Protein AF-A0A661SB31-F1 (afdb_monomer_lite)

Sequence (92 aa):
MKILFYDKSKLCFIMLIFFITAIGASAFDAAGPIRVAVIPFKINAEKDLTFLKDGIFDMFAFHLSREGRVEVINREDTEKMLESFSGTLNEV

Secondary structure (DSSP, 8-state):
---TT--HHHHHHHHHHHHHHHHHTT-----PPEEEPPPP-----SS--HHHHHHHHHHHHHHHTGGGSEEEPPHHHHHHHHHT--S-----

Structure (mmCIF, N/CA/C/O backbone):
data_AF-A0A661SB31-F1
#
_entry.id   AF-A0A661SB31-F1
#
loop_
_atom_site.group_PDB
_atom_site.id
_atom_site.type_symbol
_atom_site.label_atom_id
_atom_site.label_alt_id
_atom_site.label_comp_id
_atom_site.label_asym_id
_atom_site.label_entity_id
_atom_site.label_seq_id
_atom_site.pdbx_PDB_ins_code
_atom_site.Cartn_x
_atom_site.Cartn_y
_atom_site.Cartn_z
_atom_site.occupancy
_atom_site.B_iso_or_equiv
_atom_site.auth_seq_id
_atom_site.auth_comp_id
_atom_site.auth_asym_id
_atom_site.auth_atom_id
_atom_site.pdbx_PDB_model_num
ATOM 1 N N . MET A 1 1 ? 28.130 -12.127 -55.130 1.00 43.22 1 MET A N 1
ATOM 2 C CA . MET A 1 1 ? 28.355 -10.662 -55.181 1.00 43.22 1 MET A CA 1
ATOM 3 C C . MET A 1 1 ? 27.226 -9.993 -55.970 1.00 43.22 1 MET A C 1
ATOM 5 O O . MET A 1 1 ? 27.323 -9.882 -57.180 1.00 43.22 1 MET A O 1
ATOM 9 N N . LYS A 1 2 ? 26.115 -9.616 -55.321 1.00 46.59 2 LYS A N 1
ATOM 10 C CA . LYS A 1 2 ? 24.951 -8.953 -55.962 1.00 46.59 2 LYS A CA 1
ATOM 11 C C . LYS A 1 2 ? 24.438 -7.765 -55.128 1.00 46.59 2 LYS A C 1
ATOM 13 O O . LYS A 1 2 ? 23.261 -7.445 -55.132 1.00 46.59 2 LYS A O 1
ATOM 18 N N . ILE A 1 3 ? 25.348 -7.133 -54.387 1.00 52.94 3 ILE A N 1
ATOM 19 C CA . ILE A 1 3 ? 25.070 -6.008 -53.475 1.00 52.94 3 ILE A CA 1
ATOM 20 C C . ILE A 1 3 ? 25.502 -4.666 -54.110 1.00 52.94 3 ILE A C 1
ATOM 22 O O . ILE A 1 3 ? 25.326 -3.606 -53.528 1.00 52.94 3 ILE A O 1
ATOM 26 N N . LEU A 1 4 ? 26.074 -4.701 -55.323 1.00 50.22 4 LEU A N 1
ATOM 27 C CA . LEU A 1 4 ? 26.789 -3.574 -55.945 1.00 50.22 4 LEU A CA 1
ATOM 28 C C . LEU A 1 4 ? 25.916 -2.673 -56.845 1.00 50.22 4 LEU A C 1
ATOM 30 O O . LEU A 1 4 ? 26.403 -1.662 -57.332 1.00 50.22 4 LEU A O 1
ATOM 34 N N . PHE A 1 5 ? 24.633 -3.002 -57.036 1.00 49.41 5 PHE A N 1
ATOM 35 C CA . PHE A 1 5 ? 23.660 -2.195 -57.800 1.00 49.41 5 PHE A CA 1
ATOM 36 C C . PHE A 1 5 ? 22.480 -1.734 -56.935 1.00 49.41 5 PHE A C 1
ATOM 38 O O . PHE A 1 5 ? 21.359 -1.566 -57.410 1.00 49.41 5 PHE A O 1
ATOM 45 N N . TYR A 1 6 ? 22.711 -1.561 -55.636 1.00 55.91 6 TYR A N 1
ATOM 46 C CA . TYR A 1 6 ? 21.727 -0.913 -54.786 1.00 55.91 6 TYR A CA 1
ATOM 47 C C . TYR A 1 6 ? 21.887 0.600 -54.960 1.00 55.91 6 TYR A C 1
ATOM 49 O O . TYR A 1 6 ? 22.885 1.174 -54.525 1.00 55.91 6 TYR A O 1
ATOM 57 N N . ASP A 1 7 ? 20.950 1.209 -55.693 1.00 63.06 7 ASP A N 1
ATOM 58 C CA . ASP A 1 7 ? 20.924 2.637 -56.016 1.00 63.06 7 ASP A CA 1
ATOM 59 C C . ASP A 1 7 ? 21.222 3.456 -54.750 1.00 63.06 7 ASP A C 1
ATOM 61 O O . ASP A 1 7 ? 20.604 3.219 -53.707 1.00 63.06 7 ASP A O 1
ATOM 65 N N . LYS A 1 8 ? 22.196 4.376 -54.793 1.00 64.31 8 LYS A N 1
ATOM 66 C CA . LYS A 1 8 ? 22.678 5.105 -53.599 1.00 64.31 8 LYS A CA 1
ATOM 67 C C . LYS A 1 8 ? 21.520 5.747 -52.818 1.00 64.31 8 LYS A C 1
ATOM 69 O O . LYS A 1 8 ? 21.581 5.830 -51.594 1.00 64.31 8 LYS A O 1
ATOM 74 N N . SER A 1 9 ? 20.445 6.121 -53.519 1.00 68.44 9 SER A N 1
ATOM 75 C CA . SER A 1 9 ? 19.181 6.610 -52.952 1.00 68.44 9 SER A CA 1
ATOM 76 C C . SER A 1 9 ? 18.472 5.578 -52.058 1.00 68.44 9 SER A C 1
ATOM 78 O O . SER A 1 9 ? 18.077 5.888 -50.934 1.00 68.44 9 SER A O 1
ATOM 80 N N . LYS A 1 10 ? 18.376 4.322 -52.505 1.00 74.12 10 LYS A N 1
ATOM 81 C CA . LYS A 1 10 ? 17.769 3.216 -51.752 1.00 74.12 10 LYS A CA 1
ATOM 82 C C . LYS A 1 10 ? 18.613 2.836 -50.532 1.00 74.12 10 LYS A C 1
ATOM 84 O O . LYS A 1 10 ? 18.049 2.492 -49.494 1.00 74.12 10 LYS A O 1
ATOM 89 N N . LEU A 1 11 ? 19.948 2.905 -50.643 1.00 76.69 11 LEU A N 1
ATOM 90 C CA . LEU A 1 11 ? 20.870 2.647 -49.525 1.00 76.69 11 LEU A CA 1
ATOM 91 C C . LEU A 1 11 ? 20.706 3.704 -48.425 1.00 76.69 11 LEU A C 1
ATOM 93 O O . LEU A 1 11 ? 20.621 3.363 -47.248 1.00 76.69 11 LEU A O 1
ATOM 97 N N . CYS A 1 12 ? 20.577 4.972 -48.826 1.00 77.56 12 CYS A N 1
ATOM 98 C CA . CYS A 1 12 ? 20.308 6.085 -47.917 1.00 77.56 12 CYS A CA 1
ATOM 99 C C . CYS A 1 12 ? 18.958 5.916 -47.204 1.00 77.56 12 CYS A C 1
ATOM 101 O O . CYS A 1 12 ? 18.858 6.134 -46.000 1.00 77.56 12 CYS A O 1
ATOM 103 N N . PHE A 1 13 ? 17.934 5.453 -47.926 1.00 82.19 13 PHE A N 1
ATOM 104 C CA . PHE A 1 13 ? 16.601 5.231 -47.364 1.00 82.19 13 PHE A CA 1
ATOM 105 C C . PHE A 1 13 ? 16.577 4.105 -46.318 1.00 82.19 13 PHE A C 1
ATOM 107 O O . PHE A 1 13 ? 15.936 4.245 -45.280 1.00 82.19 13 PHE A O 1
ATOM 114 N N . ILE A 1 14 ? 17.323 3.015 -46.542 1.00 84.81 14 ILE A N 1
ATOM 115 C CA . ILE A 1 14 ? 17.480 1.942 -45.544 1.00 84.81 14 ILE A CA 1
ATOM 116 C C . ILE A 1 14 ? 18.203 2.454 -44.293 1.00 84.81 14 ILE A C 1
ATOM 118 O O . ILE A 1 14 ? 17.760 2.171 -43.182 1.00 84.81 14 ILE A O 1
ATOM 122 N N . MET A 1 15 ? 19.282 3.225 -44.458 1.00 81.19 15 MET A N 1
ATOM 123 C CA . MET A 1 15 ? 20.003 3.830 -43.329 1.00 81.19 15 MET A CA 1
ATOM 124 C C . MET A 1 15 ? 19.109 4.781 -42.526 1.00 81.19 15 MET A C 1
ATOM 126 O O . MET A 1 15 ? 19.155 4.766 -41.299 1.00 81.19 15 MET A O 1
ATOM 130 N N . LEU A 1 16 ? 18.263 5.563 -43.204 1.00 82.88 16 LEU A N 1
ATOM 131 C CA . LEU A 1 16 ? 17.326 6.489 -42.571 1.00 82.88 16 LEU A CA 1
ATOM 132 C C . LEU A 1 16 ? 16.258 5.751 -41.754 1.00 82.88 16 LEU A C 1
ATOM 134 O O . LEU A 1 16 ? 16.002 6.122 -40.613 1.00 82.88 16 LEU A O 1
ATOM 138 N N . ILE A 1 17 ? 15.674 4.682 -42.304 1.00 84.12 17 ILE A N 1
ATOM 139 C CA . ILE A 1 17 ? 14.712 3.841 -41.575 1.00 84.12 17 ILE A CA 1
ATOM 140 C C . ILE A 1 17 ? 15.376 3.226 -40.341 1.00 84.12 17 ILE A C 1
ATOM 142 O O . ILE A 1 17 ? 14.807 3.292 -39.255 1.00 84.12 17 ILE A O 1
ATOM 146 N N . PHE A 1 18 ? 16.592 2.692 -40.491 1.00 82.06 18 PHE A N 1
ATOM 147 C CA . PHE A 1 18 ? 17.336 2.091 -39.385 1.00 82.06 18 PHE A CA 1
ATOM 148 C C . PHE A 1 18 ? 17.639 3.109 -38.274 1.00 82.06 18 PHE A C 1
ATOM 150 O O . PHE A 1 18 ? 17.502 2.807 -37.088 1.00 82.06 18 PHE A O 1
ATOM 157 N N . PHE A 1 19 ? 17.981 4.343 -38.654 1.00 79.25 19 PHE A N 1
ATOM 158 C CA . PHE A 1 19 ? 18.237 5.442 -37.726 1.00 79.25 19 PHE A CA 1
ATOM 159 C C . PHE A 1 19 ? 16.971 5.879 -36.972 1.00 79.2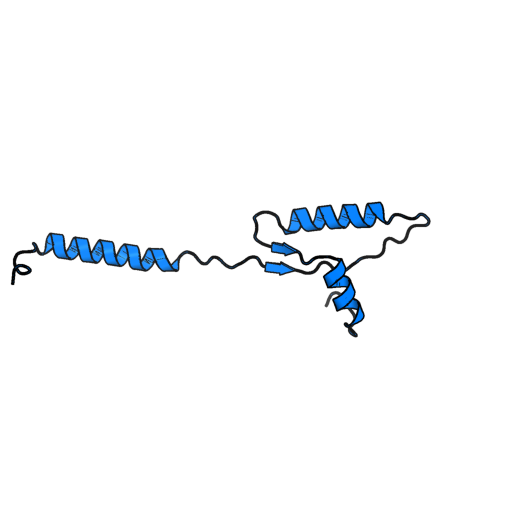5 19 PHE A C 1
ATOM 161 O O . PHE A 1 19 ? 17.011 6.062 -35.758 1.00 79.25 19 PHE A O 1
ATOM 168 N N . ILE A 1 20 ? 15.824 5.958 -37.656 1.00 80.12 20 ILE A N 1
ATOM 169 C CA . ILE A 1 20 ? 14.530 6.281 -37.032 1.00 80.12 20 ILE A CA 1
ATOM 170 C C . ILE A 1 20 ? 14.105 5.176 -36.051 1.00 80.12 20 ILE A C 1
ATOM 172 O O . ILE A 1 20 ? 13.664 5.477 -34.942 1.00 80.12 20 ILE A O 1
ATOM 176 N N . THR A 1 21 ? 14.286 3.900 -36.408 1.00 74.69 21 THR A N 1
ATOM 177 C CA . THR A 1 21 ? 13.983 2.780 -35.500 1.00 74.69 21 THR A CA 1
ATOM 178 C C . THR A 1 21 ? 14.911 2.721 -34.288 1.00 74.69 21 THR A C 1
ATOM 180 O O . THR A 1 21 ? 14.464 2.350 -33.206 1.00 74.69 21 THR A O 1
ATOM 183 N N . ALA A 1 22 ? 16.179 3.121 -34.433 1.00 73.19 22 ALA A N 1
ATOM 184 C CA . ALA A 1 22 ? 17.132 3.154 -33.324 1.00 73.19 22 ALA A CA 1
ATOM 185 C C . ALA A 1 22 ? 16.793 4.244 -32.292 1.00 73.19 22 ALA A C 1
ATOM 187 O O . ALA A 1 22 ? 16.958 4.023 -31.097 1.00 73.19 22 ALA A O 1
ATOM 188 N N . ILE A 1 23 ? 16.270 5.392 -32.738 1.00 69.12 23 ILE A N 1
ATOM 189 C CA . ILE A 1 23 ? 15.852 6.494 -31.854 1.00 69.12 23 ILE A CA 1
ATOM 190 C C . ILE A 1 23 ? 14.518 6.181 -31.156 1.00 69.12 23 ILE A C 1
ATOM 192 O O . ILE A 1 23 ? 14.326 6.534 -29.994 1.00 69.12 23 ILE A O 1
ATOM 196 N N . GLY A 1 24 ? 13.594 5.491 -31.833 1.00 63.62 24 GLY A N 1
ATOM 197 C CA . GLY A 1 24 ? 12.284 5.146 -31.267 1.00 63.62 24 GLY A CA 1
ATOM 198 C C . GLY A 1 24 ? 12.329 4.128 -30.119 1.00 63.62 24 GLY A C 1
ATOM 199 O O . GLY A 1 24 ? 11.410 4.090 -29.305 1.00 63.62 24 GLY A O 1
ATOM 200 N N . ALA A 1 25 ? 13.393 3.323 -30.021 1.00 61.19 25 ALA A N 1
ATOM 201 C CA . ALA A 1 25 ? 13.522 2.289 -28.992 1.00 61.19 25 ALA A CA 1
ATOM 202 C C . ALA A 1 25 ? 13.908 2.832 -27.603 1.00 61.19 25 ALA A C 1
ATOM 204 O O . ALA A 1 25 ? 13.636 2.177 -26.602 1.00 61.19 25 ALA A O 1
ATOM 205 N N . SER A 1 26 ? 14.511 4.023 -27.517 1.00 57.97 26 SER A N 1
ATOM 206 C CA . SER A 1 26 ? 14.966 4.609 -26.246 1.00 57.97 26 SER A CA 1
ATOM 207 C C . SER A 1 26 ? 13.959 5.560 -25.588 1.00 57.97 26 SER A C 1
ATOM 209 O O . SER A 1 26 ? 14.243 6.088 -24.520 1.00 57.97 26 SER A O 1
ATOM 211 N N . ALA A 1 27 ? 12.808 5.817 -26.219 1.00 56.97 27 ALA A N 1
ATOM 212 C CA . ALA A 1 27 ? 11.829 6.802 -25.741 1.00 56.97 27 ALA A CA 1
ATOM 213 C C . ALA A 1 27 ? 10.730 6.219 -24.832 1.00 56.97 27 ALA A C 1
ATOM 215 O O . ALA A 1 27 ? 9.923 6.973 -24.293 1.00 56.97 27 ALA A O 1
ATOM 216 N N . PHE A 1 28 ? 10.695 4.900 -24.632 1.00 56.16 28 PHE A N 1
ATOM 217 C CA . PHE A 1 28 ? 9.835 4.283 -23.624 1.00 56.16 28 PHE A CA 1
ATOM 218 C C . PHE A 1 28 ? 10.591 4.201 -22.300 1.00 56.16 28 PHE A C 1
ATOM 220 O O . PHE A 1 28 ? 11.008 3.126 -21.875 1.00 56.16 28 PHE A O 1
ATOM 227 N N . ASP A 1 29 ? 10.767 5.349 -21.647 1.00 53.94 29 ASP A N 1
ATOM 228 C CA . ASP A 1 29 ? 11.068 5.363 -20.218 1.00 53.94 29 ASP A CA 1
ATOM 229 C C . ASP A 1 29 ? 9.781 4.990 -19.474 1.00 53.94 29 ASP A C 1
ATOM 231 O O . ASP A 1 29 ? 8.994 5.830 -19.035 1.00 53.94 29 ASP A O 1
ATOM 235 N N . ALA A 1 30 ? 9.505 3.688 -19.435 1.00 59.94 30 ALA A N 1
ATOM 236 C CA . ALA A 1 30 ? 8.510 3.113 -18.552 1.00 59.94 30 ALA A CA 1
ATOM 237 C C . ALA A 1 30 ? 9.100 3.123 -17.139 1.00 59.94 30 ALA A C 1
ATOM 239 O O . ALA A 1 30 ? 9.471 2.076 -16.607 1.00 59.94 30 ALA A O 1
ATOM 240 N N . ALA A 1 31 ? 9.227 4.317 -16.552 1.00 65.81 31 ALA A N 1
ATOM 241 C CA . ALA A 1 31 ? 9.473 4.460 -15.129 1.00 65.81 31 ALA A CA 1
ATOM 242 C C . ALA A 1 31 ? 8.382 3.645 -14.420 1.00 65.81 31 ALA A C 1
ATOM 244 O O . ALA A 1 31 ? 7.199 3.989 -14.475 1.00 65.81 31 ALA A O 1
ATOM 245 N N . GLY A 1 32 ? 8.771 2.484 -13.884 1.00 71.62 32 GLY A N 1
ATOM 246 C CA . GLY A 1 32 ? 7.846 1.534 -13.278 1.00 71.62 32 GLY A CA 1
ATOM 247 C C . GLY A 1 32 ? 7.054 2.176 -12.133 1.00 71.62 32 GLY A C 1
ATOM 248 O O . GLY A 1 32 ? 7.456 3.223 -11.619 1.00 71.62 32 GLY A O 1
ATOM 249 N N . PRO A 1 33 ? 5.931 1.566 -11.719 1.00 80.19 33 PRO A N 1
ATOM 250 C CA . PRO A 1 33 ? 5.079 2.130 -10.680 1.00 80.19 33 PRO A CA 1
ATOM 251 C C . PRO A 1 33 ? 5.879 2.405 -9.402 1.00 80.19 33 PRO A C 1
ATOM 253 O O . PRO A 1 33 ? 6.648 1.563 -8.930 1.00 80.19 33 PRO A O 1
ATOM 256 N N . ILE A 1 34 ? 5.691 3.594 -8.834 1.00 86.50 34 ILE A N 1
ATOM 257 C CA . ILE A 1 34 ? 6.314 3.997 -7.575 1.00 86.50 34 ILE A CA 1
ATOM 258 C C . ILE A 1 34 ? 5.643 3.211 -6.452 1.00 86.50 34 ILE A C 1
ATOM 260 O O . ILE A 1 34 ? 4.436 3.319 -6.251 1.00 86.50 34 ILE A O 1
ATOM 264 N N . ARG A 1 35 ? 6.413 2.427 -5.697 1.00 89.44 35 ARG A N 1
ATOM 265 C CA . ARG A 1 35 ? 5.880 1.686 -4.549 1.00 89.44 35 ARG A CA 1
ATOM 266 C C . ARG A 1 35 ? 5.814 2.576 -3.318 1.00 89.44 35 ARG A C 1
ATOM 268 O O . ARG A 1 35 ? 6.823 3.170 -2.942 1.00 89.44 35 ARG A O 1
ATOM 275 N N . VAL A 1 36 ? 4.652 2.637 -2.676 1.00 89.25 36 VAL A N 1
ATOM 276 C CA . VAL A 1 36 ? 4.429 3.440 -1.465 1.00 89.25 36 VAL A CA 1
ATOM 277 C C . VAL A 1 36 ? 3.742 2.616 -0.382 1.00 89.25 36 VAL A C 1
ATOM 279 O O . VAL A 1 36 ? 2.847 1.824 -0.669 1.00 89.25 36 VAL A O 1
ATOM 282 N N . ALA A 1 37 ? 4.138 2.822 0.871 1.00 89.69 37 ALA A N 1
ATOM 283 C CA . ALA A 1 37 ? 3.445 2.283 2.037 1.00 89.69 37 ALA A CA 1
ATOM 284 C C . ALA A 1 37 ? 2.593 3.384 2.675 1.00 89.69 37 ALA A C 1
ATOM 286 O O . ALA A 1 37 ? 3.060 4.512 2.848 1.00 89.69 37 ALA A O 1
ATOM 287 N N . VAL A 1 38 ? 1.353 3.059 3.037 1.00 88.19 38 VAL A N 1
ATOM 288 C CA . VAL A 1 38 ? 0.470 3.972 3.771 1.00 88.19 38 VAL A CA 1
ATOM 289 C C . VAL A 1 38 ? 0.518 3.595 5.243 1.00 88.19 38 VAL A C 1
ATOM 291 O O . VAL A 1 38 ? 0.133 2.491 5.622 1.00 88.19 38 VAL A O 1
ATOM 294 N N . ILE A 1 39 ? 0.994 4.521 6.073 1.00 88.06 39 ILE A N 1
ATOM 295 C CA . ILE A 1 39 ? 1.142 4.300 7.511 1.00 88.06 39 ILE A CA 1
ATOM 296 C C . ILE A 1 39 ? -0.254 4.150 8.147 1.00 88.06 39 ILE A C 1
ATOM 298 O O . ILE A 1 39 ? -1.124 4.997 7.911 1.00 88.06 39 ILE A O 1
ATOM 302 N N . PRO A 1 40 ? -0.486 3.108 8.965 1.00 84.94 40 PRO A N 1
ATOM 303 C CA . PRO A 1 40 ? -1.726 2.955 9.712 1.00 84.94 40 PRO A CA 1
ATOM 304 C C . PRO A 1 40 ? -1.976 4.164 10.617 1.00 84.94 40 PRO A C 1
ATOM 306 O O . PRO A 1 40 ? -1.098 4.595 11.362 1.00 84.94 40 PRO A O 1
ATOM 309 N N . PHE A 1 41 ? -3.196 4.695 10.585 1.00 85.62 41 PHE A N 1
ATOM 310 C CA . PHE A 1 41 ? -3.591 5.845 11.393 1.00 85.62 41 PHE A CA 1
ATOM 3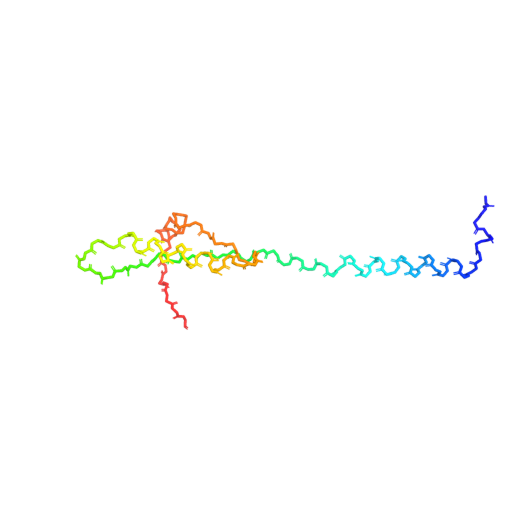11 C C . PHE A 1 41 ? -4.670 5.467 12.409 1.00 85.62 41 PHE A C 1
ATOM 313 O O . PHE A 1 41 ? -5.506 4.587 12.186 1.00 85.62 41 PHE A O 1
ATOM 320 N N . LYS A 1 42 ? -4.656 6.160 13.550 1.00 85.81 42 LYS A N 1
ATOM 321 C CA . LYS A 1 42 ? -5.629 5.971 14.626 1.00 85.81 42 LYS A CA 1
ATOM 322 C C . LYS A 1 42 ? -6.760 6.988 14.507 1.00 85.81 42 LYS A C 1
ATOM 324 O O . LYS A 1 42 ? -6.514 8.191 14.486 1.00 85.81 42 LYS A O 1
ATOM 329 N N . ILE A 1 43 ? -8.002 6.507 14.519 1.00 86.50 43 ILE A N 1
ATOM 330 C CA . ILE A 1 43 ? -9.188 7.356 14.674 1.00 86.50 43 ILE A CA 1
ATOM 331 C C . ILE A 1 43 ? -9.499 7.469 16.169 1.00 86.50 43 ILE A C 1
ATOM 333 O O . ILE A 1 43 ? -9.762 6.468 16.832 1.00 86.50 43 ILE A O 1
ATOM 337 N N . ASN A 1 44 ? -9.457 8.685 16.713 1.00 87.88 44 ASN A N 1
ATOM 338 C CA . ASN A 1 44 ? -9.819 8.945 18.106 1.00 87.88 44 ASN A CA 1
ATOM 339 C C . ASN A 1 44 ? -11.321 9.233 18.197 1.00 87.88 44 ASN A C 1
ATOM 341 O O . ASN A 1 44 ? -11.746 10.380 18.082 1.00 87.88 44 ASN A O 1
ATOM 345 N N . ALA A 1 45 ? -12.117 8.182 18.379 1.00 89.25 45 ALA A N 1
ATOM 346 C CA . ALA A 1 45 ? -13.559 8.271 18.568 1.00 89.25 45 ALA A CA 1
ATOM 347 C C . ALA A 1 45 ? -14.002 7.412 19.758 1.00 89.25 45 ALA A C 1
ATOM 349 O O . ALA A 1 45 ? -13.360 6.422 20.094 1.00 89.25 45 ALA A O 1
ATOM 350 N N . GLU A 1 46 ? -15.111 7.797 20.389 1.00 85.81 46 GLU A N 1
ATOM 351 C CA . GLU A 1 46 ? -15.699 7.065 21.521 1.00 85.81 46 GLU A CA 1
ATOM 352 C C . GLU A 1 46 ? -16.296 5.710 21.101 1.00 85.81 46 GLU A C 1
ATOM 354 O O . GLU A 1 46 ? -16.392 4.783 21.900 1.00 85.81 46 GLU A O 1
ATOM 359 N N . LYS A 1 47 ? -16.683 5.585 19.827 1.00 88.88 47 LYS A N 1
ATOM 360 C CA . LYS A 1 47 ? -17.246 4.366 19.239 1.00 88.88 47 LYS A CA 1
ATOM 361 C C . LYS A 1 47 ? -16.212 3.650 18.382 1.00 88.88 47 LYS A C 1
ATOM 363 O O . LYS A 1 47 ? -15.317 4.284 17.825 1.00 88.88 47 LYS A O 1
ATOM 368 N N . ASP A 1 48 ? -16.395 2.341 18.221 1.00 88.75 48 ASP A N 1
ATOM 369 C CA . ASP A 1 48 ? -15.619 1.563 17.261 1.00 88.75 48 ASP 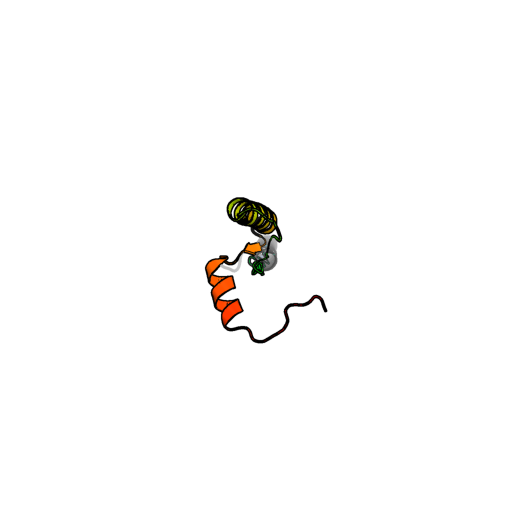A CA 1
ATOM 370 C C . ASP A 1 48 ? -15.951 2.013 15.830 1.00 88.75 48 ASP A C 1
ATOM 372 O O . ASP A 1 48 ? -17.071 1.851 15.342 1.00 88.75 48 ASP A O 1
ATOM 376 N N . LEU A 1 49 ? -14.960 2.627 15.186 1.00 89.75 49 LEU A N 1
ATOM 377 C CA . LEU A 1 49 ? -15.019 3.120 13.813 1.00 89.75 49 LEU A CA 1
AT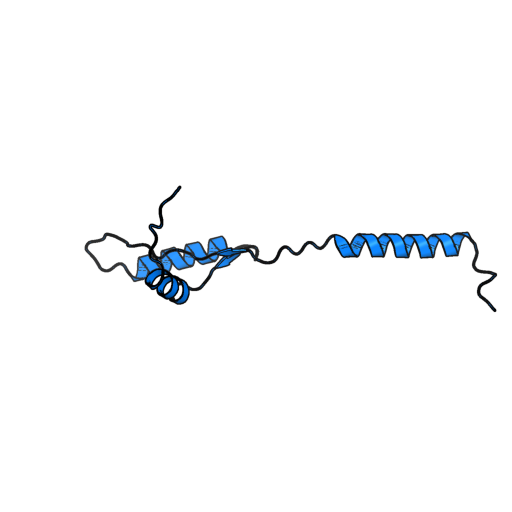OM 378 C C . LEU A 1 49 ? -14.020 2.389 12.911 1.00 89.75 49 LEU A C 1
ATOM 380 O O . LEU A 1 49 ? -13.537 2.960 11.932 1.00 89.75 49 LEU A O 1
ATOM 384 N N . THR A 1 50 ? -13.699 1.130 13.220 1.00 88.75 50 THR A N 1
ATOM 385 C CA . THR A 1 50 ? -12.757 0.334 12.419 1.00 88.75 50 THR A CA 1
ATOM 386 C C . THR A 1 50 ? -13.179 0.273 10.947 1.00 88.75 50 THR A C 1
ATOM 388 O O . THR A 1 50 ? -12.364 0.549 10.074 1.00 88.75 50 THR A O 1
ATOM 391 N N . PHE A 1 51 ? -14.474 0.093 10.664 1.00 90.00 51 PHE A N 1
ATOM 392 C CA . PHE A 1 51 ? -15.007 0.118 9.295 1.00 90.00 51 PHE A CA 1
ATOM 393 C C . PHE A 1 51 ? -14.718 1.433 8.550 1.00 90.00 51 PHE A C 1
ATOM 395 O O . PHE A 1 51 ? -14.482 1.435 7.344 1.00 90.00 51 PHE A O 1
ATOM 402 N N . LEU A 1 52 ? -14.746 2.567 9.257 1.00 91.56 52 LEU A N 1
ATOM 403 C CA . LEU A 1 52 ? -14.511 3.877 8.659 1.00 91.56 52 LEU A CA 1
ATOM 404 C C . LEU A 1 52 ? -13.023 4.079 8.386 1.00 91.56 52 LEU A C 1
ATOM 406 O O . LEU A 1 52 ? -12.661 4.602 7.336 1.00 91.56 52 LEU A O 1
ATOM 410 N N . LYS A 1 53 ? -12.165 3.627 9.307 1.00 89.75 53 LYS A N 1
ATOM 411 C CA . LYS A 1 53 ? -10.713 3.578 9.102 1.00 89.75 53 LYS A CA 1
ATOM 412 C C . LYS A 1 53 ? -10.383 2.791 7.833 1.00 89.75 53 LYS A C 1
ATOM 414 O O . LYS A 1 53 ? -9.600 3.263 7.012 1.00 89.75 53 LYS A O 1
ATOM 419 N N . ASP A 1 54 ? -11.024 1.638 7.664 1.00 89.94 54 ASP A N 1
ATOM 420 C CA . ASP A 1 54 ? -10.806 0.763 6.516 1.00 89.94 54 ASP A CA 1
ATOM 421 C C . ASP A 1 54 ? -11.275 1.419 5.215 1.00 89.94 54 ASP A C 1
ATOM 423 O O . ASP A 1 54 ? -10.493 1.532 4.275 1.00 89.94 54 ASP A O 1
ATOM 427 N N . GLY A 1 55 ? -12.491 1.975 5.199 1.00 91.81 55 GLY A N 1
ATOM 428 C CA . GLY A 1 55 ? -13.016 2.678 4.028 1.00 91.81 55 GLY A CA 1
ATOM 429 C C . GLY A 1 55 ? -12.190 3.904 3.619 1.00 91.81 55 GLY A C 1
ATOM 430 O O . GLY A 1 55 ? -12.009 4.155 2.429 1.00 91.81 55 GLY A O 1
ATOM 431 N N . ILE A 1 56 ? -11.645 4.658 4.581 1.00 91.81 56 ILE A N 1
ATOM 432 C CA . ILE A 1 56 ? -10.758 5.799 4.295 1.00 91.81 56 ILE A CA 1
ATOM 433 C C . ILE A 1 56 ? -9.467 5.324 3.622 1.00 91.81 56 ILE A C 1
ATOM 435 O O . ILE A 1 56 ? -9.029 5.915 2.635 1.00 91.81 56 ILE A O 1
ATOM 439 N N . PHE A 1 57 ? -8.857 4.256 4.135 1.00 91.25 57 PHE A N 1
ATOM 440 C CA . PHE A 1 57 ? -7.657 3.686 3.532 1.00 91.25 57 PHE A CA 1
ATOM 441 C C . PHE A 1 57 ? -7.930 3.173 2.117 1.00 91.25 57 PHE A C 1
ATOM 443 O O . PHE A 1 57 ? -7.140 3.455 1.222 1.00 91.25 57 PHE A O 1
ATOM 450 N N . ASP A 1 58 ? -9.049 2.482 1.895 1.00 91.00 58 ASP A N 1
ATOM 451 C CA . ASP A 1 58 ? -9.413 1.960 0.574 1.00 91.00 58 ASP A CA 1
ATOM 452 C C . ASP A 1 58 ? -9.606 3.097 -0.438 1.00 91.00 58 ASP A C 1
ATOM 454 O O . ASP A 1 58 ? -9.122 3.023 -1.571 1.00 91.00 58 ASP A O 1
ATOM 458 N N . MET A 1 59 ? -10.236 4.199 -0.014 1.00 92.19 59 MET A N 1
ATOM 459 C CA . MET A 1 59 ? -10.348 5.403 -0.838 1.00 92.19 59 MET A CA 1
ATOM 460 C C . MET A 1 59 ? -8.978 6.011 -1.160 1.00 92.19 59 MET A C 1
ATOM 462 O O . MET A 1 59 ? -8.728 6.365 -2.314 1.00 92.19 59 MET A O 1
ATOM 466 N N . PHE A 1 60 ? -8.071 6.108 -0.183 1.00 90.50 60 PHE A N 1
ATOM 467 C CA . PHE A 1 60 ? -6.716 6.607 -0.429 1.00 90.50 60 PHE A CA 1
ATOM 468 C C . PHE A 1 60 ? -5.921 5.695 -1.361 1.00 90.50 60 PHE A C 1
ATOM 470 O O . PHE A 1 60 ? -5.303 6.188 -2.304 1.00 90.50 60 PHE A O 1
ATOM 477 N N . ALA A 1 61 ? -5.960 4.380 -1.146 1.00 89.50 61 ALA A N 1
ATOM 478 C CA . ALA A 1 61 ? -5.250 3.409 -1.966 1.00 89.50 61 ALA A CA 1
ATOM 479 C C . ALA A 1 61 ? -5.736 3.443 -3.423 1.00 89.50 61 ALA A C 1
ATOM 481 O O . ALA A 1 61 ? -4.925 3.454 -4.352 1.00 89.50 61 ALA A O 1
ATOM 482 N N . PHE A 1 62 ? -7.050 3.553 -3.633 1.00 90.88 62 PHE A N 1
ATOM 483 C CA . PHE A 1 62 ? -7.637 3.725 -4.960 1.00 90.88 62 PHE A CA 1
ATOM 484 C C . PHE A 1 62 ? -7.183 5.027 -5.636 1.00 90.88 62 PHE A C 1
ATOM 486 O O . PHE A 1 62 ? -6.808 5.032 -6.808 1.00 90.88 62 PHE A O 1
ATOM 493 N N . HIS A 1 63 ? -7.175 6.140 -4.900 1.00 89.81 63 HIS A N 1
ATOM 494 C CA . HIS A 1 63 ? -6.735 7.427 -5.438 1.00 89.81 63 HIS A CA 1
ATOM 495 C C . HIS A 1 63 ? -5.238 7.464 -5.761 1.00 89.81 63 HIS A C 1
ATOM 497 O O . HIS A 1 63 ? -4.859 8.037 -6.782 1.00 89.81 63 HIS A O 1
ATOM 503 N N . LEU A 1 64 ? -4.398 6.861 -4.918 1.00 89.00 64 LEU A N 1
ATOM 504 C CA . LEU A 1 64 ? -2.953 6.794 -5.127 1.00 89.00 64 LEU A CA 1
ATOM 505 C C . LEU A 1 64 ? -2.613 5.901 -6.318 1.00 89.00 64 LEU A C 1
ATOM 507 O 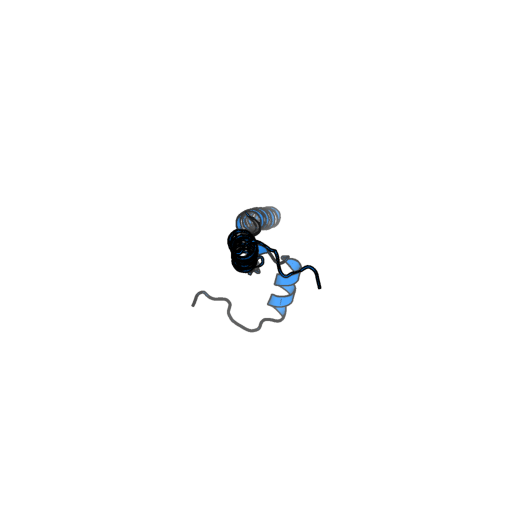O . LEU A 1 64 ? -1.857 6.322 -7.185 1.00 89.00 64 LEU A O 1
ATOM 511 N N . SER A 1 65 ? -3.230 4.721 -6.417 1.00 87.56 65 SER A N 1
ATOM 512 C CA . SER A 1 65 ? -2.996 3.764 -7.512 1.00 87.56 65 SER A CA 1
ATOM 513 C C . SER A 1 65 ? -3.533 4.204 -8.881 1.00 87.56 65 SER A C 1
ATOM 515 O O . SER A 1 65 ? -3.346 3.514 -9.890 1.00 87.56 65 SER A O 1
ATOM 517 N N . ARG A 1 66 ? -4.183 5.371 -8.953 1.00 81.75 66 ARG A N 1
ATOM 518 C CA . ARG A 1 66 ? -4.768 5.899 -10.184 1.00 81.75 66 ARG A CA 1
ATOM 519 C C . ARG A 1 66 ? -3.699 6.081 -1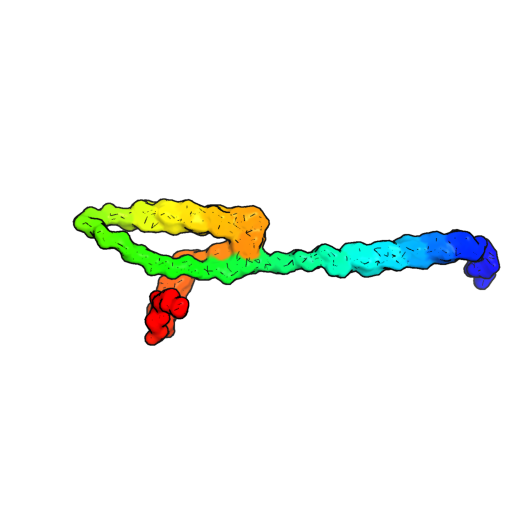1.267 1.00 81.75 66 ARG A C 1
ATOM 521 O O . ARG A 1 66 ? -2.602 6.571 -11.016 1.00 81.75 66 ARG A O 1
ATOM 528 N N . GLU A 1 67 ? -4.049 5.696 -12.494 1.00 77.44 67 GLU A N 1
ATOM 529 C CA . GLU A 1 67 ? -3.171 5.727 -13.681 1.00 77.44 67 GLU A CA 1
ATOM 530 C C . GLU A 1 67 ? -1.956 4.784 -13.610 1.00 77.44 67 GLU A C 1
ATOM 532 O O . GLU A 1 67 ? -1.033 4.923 -14.407 1.00 77.44 67 GLU A O 1
ATOM 537 N N . GLY A 1 68 ? -1.939 3.816 -12.682 1.00 76.94 68 GLY A N 1
ATOM 538 C CA . GLY A 1 68 ? -0.885 2.796 -12.608 1.00 76.94 68 GLY A CA 1
ATOM 539 C C . GLY A 1 68 ? 0.503 3.357 -12.290 1.00 76.94 68 GLY A C 1
ATOM 540 O O . GLY A 1 68 ? 1.501 2.668 -12.467 1.00 76.94 68 GLY A O 1
ATOM 541 N N . ARG A 1 69 ? 0.574 4.614 -11.834 1.00 79.56 69 ARG A N 1
ATOM 542 C CA . ARG A 1 69 ? 1.825 5.303 -11.494 1.00 79.56 69 ARG A CA 1
ATOM 543 C C . ARG A 1 69 ? 2.331 4.944 -10.104 1.00 79.56 69 ARG A C 1
ATOM 545 O O . ARG A 1 69 ? 3.511 5.135 -9.825 1.00 79.56 69 ARG A O 1
ATOM 552 N N . VAL A 1 70 ? 1.451 4.438 -9.244 1.00 86.81 70 VAL A N 1
ATOM 553 C CA . VAL A 1 70 ? 1.755 4.114 -7.853 1.00 86.81 70 VAL A CA 1
ATOM 554 C C . VAL A 1 70 ? 1.213 2.730 -7.516 1.00 86.81 70 VAL A C 1
ATOM 556 O O . VAL A 1 70 ? 0.069 2.406 -7.825 1.00 86.81 70 VAL A O 1
ATOM 559 N N . GLU A 1 71 ? 2.036 1.926 -6.858 1.00 88.75 71 GLU A N 1
ATOM 560 C CA . GLU A 1 71 ? 1.662 0.638 -6.283 1.00 88.75 71 GLU A CA 1
ATOM 561 C C . GLU A 1 71 ? 1.630 0.794 -4.758 1.00 88.75 71 GLU A C 1
ATOM 563 O O . GLU A 1 71 ? 2.645 1.096 -4.128 1.00 88.75 71 GLU A O 1
ATOM 568 N N . VAL A 1 72 ? 0.447 0.644 -4.163 1.00 89.62 72 VAL A N 1
ATOM 569 C CA . VAL A 1 72 ? 0.263 0.776 -2.713 1.00 89.62 72 VAL A CA 1
ATOM 570 C C . VAL A 1 72 ? 0.510 -0.579 -2.058 1.00 89.62 72 VAL A C 1
ATOM 572 O O . VAL A 1 72 ? -0.123 -1.570 -2.417 1.00 89.62 72 VAL A O 1
ATOM 575 N N . ILE A 1 73 ? 1.434 -0.618 -1.100 1.00 90.12 73 ILE A N 1
ATOM 576 C CA . ILE A 1 73 ? 1.745 -1.812 -0.312 1.00 90.12 73 ILE A CA 1
ATOM 577 C C . ILE A 1 73 ? 0.565 -2.118 0.616 1.00 90.12 73 ILE A C 1
ATOM 579 O O . ILE A 1 73 ? -0.074 -1.214 1.159 1.00 90.12 73 ILE A O 1
ATOM 583 N N . ASN A 1 74 ? 0.277 -3.407 0.790 1.00 86.44 74 ASN A N 1
ATOM 584 C CA . ASN A 1 74 ? -0.787 -3.876 1.662 1.00 86.44 74 ASN A CA 1
ATOM 585 C C . ASN A 1 74 ? -0.586 -3.378 3.117 1.00 86.44 74 ASN A C 1
ATOM 587 O O . ASN A 1 74 ? 0.536 -3.204 3.611 1.00 86.44 74 ASN A O 1
ATOM 591 N N . ARG A 1 75 ? -1.704 -3.124 3.803 1.00 84.81 75 ARG A N 1
ATOM 592 C CA . ARG A 1 75 ? -1.722 -2.625 5.177 1.00 84.81 75 ARG A CA 1
ATOM 593 C C . ARG A 1 75 ? -1.087 -3.592 6.174 1.00 84.81 75 ARG A C 1
ATOM 595 O O . ARG A 1 75 ? -0.263 -3.154 6.965 1.00 84.81 75 ARG A O 1
ATOM 602 N N . GLU A 1 76 ? -1.430 -4.874 6.125 1.00 86.12 76 GLU A N 1
ATOM 603 C CA . GLU A 1 76 ? -0.906 -5.912 7.017 1.00 86.12 76 GLU A CA 1
ATOM 604 C C . GLU A 1 76 ? 0.623 -6.021 6.930 1.00 86.12 76 GLU A C 1
ATOM 606 O O . GLU A 1 76 ? 1.308 -6.209 7.937 1.00 86.12 76 GLU A O 1
ATOM 611 N N . ASP A 1 77 ? 1.175 -5.873 5.726 1.00 86.56 77 ASP A N 1
ATOM 612 C CA . ASP A 1 77 ? 2.623 -5.878 5.518 1.00 86.56 77 ASP A CA 1
ATOM 613 C C . ASP A 1 77 ? 3.268 -4.605 6.074 1.00 86.56 77 ASP A C 1
ATOM 615 O O . ASP A 1 77 ? 4.321 -4.661 6.711 1.00 86.56 77 ASP A O 1
ATOM 619 N N . THR A 1 78 ? 2.600 -3.462 5.910 1.00 87.44 78 THR A N 1
ATOM 620 C CA . THR A 1 78 ? 3.049 -2.186 6.481 1.00 87.44 78 THR A CA 1
ATOM 621 C C . THR A 1 78 ? 3.018 -2.211 8.014 1.00 87.44 78 THR A C 1
ATOM 623 O O . THR A 1 78 ? 3.949 -1.720 8.649 1.00 87.44 78 THR A O 1
ATOM 626 N N . GLU A 1 79 ? 1.997 -2.821 8.621 1.00 86.50 79 GLU A N 1
ATOM 627 C CA . GLU A 1 79 ? 1.869 -2.996 10.075 1.00 86.50 79 GLU A CA 1
ATOM 628 C C . GLU A 1 79 ? 3.009 -3.849 10.643 1.00 86.50 79 GLU A C 1
ATOM 630 O O . GLU A 1 79 ? 3.690 -3.418 11.573 1.00 86.50 79 GLU A O 1
ATOM 635 N N . LYS A 1 80 ? 3.307 -5.000 10.027 1.00 86.56 80 LYS A N 1
ATOM 636 C CA . LYS A 1 80 ? 4.441 -5.851 10.434 1.00 86.56 80 LYS A CA 1
ATOM 637 C C . LYS A 1 80 ? 5.780 -5.127 10.340 1.00 86.56 80 LYS A C 1
ATOM 639 O O . LYS A 1 80 ? 6.638 -5.279 11.208 1.00 86.56 80 LYS A O 1
ATOM 644 N N . MET A 1 81 ? 5.984 -4.346 9.279 1.00 84.69 81 MET A N 1
ATOM 645 C CA . MET A 1 81 ? 7.207 -3.556 9.134 1.00 84.69 81 MET A CA 1
ATOM 646 C C . MET A 1 81 ? 7.297 -2.477 10.213 1.00 84.69 81 MET A C 1
ATOM 648 O O . MET A 1 81 ? 8.374 -2.263 10.770 1.00 84.69 81 MET A O 1
ATOM 652 N N . LEU A 1 82 ? 6.172 -1.844 10.548 1.00 84.62 82 LEU A N 1
ATOM 653 C CA . LEU A 1 82 ? 6.106 -0.814 11.574 1.00 84.62 82 LEU A CA 1
ATOM 654 C C . LEU A 1 82 ? 6.424 -1.356 12.974 1.00 84.62 82 LEU A C 1
ATOM 656 O O . LEU A 1 82 ? 7.118 -0.683 13.728 1.00 84.62 82 LEU A O 1
ATOM 660 N N . GLU A 1 83 ? 6.006 -2.580 13.305 1.00 84.12 83 GLU A N 1
ATOM 661 C CA . GLU A 1 83 ? 6.368 -3.242 14.572 1.00 84.12 83 GLU A CA 1
ATOM 662 C C . GLU A 1 83 ? 7.885 -3.418 14.739 1.00 84.12 83 GLU A C 1
ATOM 664 O O . GLU A 1 83 ? 8.411 -3.345 15.849 1.00 84.12 83 GLU A O 1
ATOM 669 N N . SER A 1 84 ? 8.602 -3.623 13.632 1.00 82.38 84 SER A N 1
ATOM 670 C CA . SER A 1 84 ? 10.066 -3.728 13.620 1.00 82.38 84 SER A CA 1
ATOM 671 C C . SER A 1 84 ? 10.786 -2.374 13.546 1.00 82.38 84 SER A C 1
ATOM 673 O O . SER A 1 84 ? 12.010 -2.308 13.682 1.00 82.38 84 SER A O 1
ATOM 675 N N . PHE A 1 85 ? 10.047 -1.283 13.326 1.00 81.75 85 PHE A N 1
ATOM 676 C CA . PHE A 1 85 ? 10.598 0.046 13.103 1.00 81.75 85 PHE A CA 1
ATOM 677 C C . PHE A 1 85 ? 10.708 0.827 14.422 1.00 81.75 85 PHE A C 1
ATOM 679 O O . PHE A 1 85 ? 9.716 1.206 15.033 1.00 81.75 85 PHE A O 1
ATOM 686 N N . SER A 1 86 ? 11.939 1.106 14.860 1.00 65.94 86 SER A N 1
ATOM 687 C CA . SER A 1 86 ? 12.227 1.770 16.147 1.00 65.94 86 SER A CA 1
ATOM 688 C C . SER A 1 86 ? 12.335 3.308 16.065 1.00 65.94 86 SER A C 1
ATOM 690 O O . SER A 1 86 ? 12.731 3.943 17.045 1.00 65.94 86 SER A O 1
ATOM 692 N N . GLY A 1 87 ? 12.057 3.917 14.909 1.00 74.50 87 GLY A N 1
ATOM 693 C CA . GLY A 1 87 ? 12.174 5.365 14.688 1.00 74.50 87 GLY A CA 1
ATOM 694 C C . GLY A 1 87 ? 10.845 6.115 14.830 1.00 74.50 87 GLY A C 1
ATOM 695 O O . GLY A 1 87 ? 9.774 5.545 14.639 1.00 74.50 87 GLY A O 1
ATOM 696 N N . THR A 1 88 ? 10.904 7.417 15.116 1.00 72.81 88 THR A N 1
ATOM 697 C CA . THR A 1 88 ? 9.716 8.285 15.094 1.00 72.81 88 THR A CA 1
ATOM 698 C C . THR A 1 88 ? 9.341 8.615 13.651 1.00 72.81 88 THR A C 1
ATOM 700 O O . THR A 1 88 ? 10.148 9.178 12.914 1.00 72.81 88 THR A O 1
ATOM 703 N N . LEU A 1 89 ? 8.109 8.300 13.255 1.00 69.56 89 LEU A N 1
ATOM 704 C CA . LEU A 1 89 ? 7.535 8.711 11.974 1.00 69.56 89 LEU A CA 1
ATOM 705 C C . LEU A 1 89 ? 6.903 10.098 12.128 1.00 69.56 89 LEU A C 1
ATOM 707 O O . LEU A 1 89 ? 5.709 10.208 12.382 1.00 69.56 89 LEU A O 1
ATOM 711 N N . ASN A 1 90 ? 7.718 11.146 12.017 1.00 68.25 90 ASN A N 1
ATOM 712 C CA . ASN A 1 90 ? 7.247 12.530 11.950 1.00 68.25 90 ASN A CA 1
ATOM 713 C C . ASN A 1 90 ? 7.598 13.153 10.597 1.00 68.25 90 ASN A C 1
ATOM 715 O O . ASN A 1 90 ? 8.545 12.740 9.928 1.00 68.25 90 ASN A O 1
ATOM 719 N N . GLU A 1 91 ? 6.826 14.172 10.234 1.00 56.72 91 GLU A N 1
ATOM 720 C CA . GLU A 1 91 ? 7.143 15.114 9.164 1.00 56.72 91 GLU A CA 1
ATOM 721 C C . GLU A 1 91 ? 8.466 15.814 9.522 1.00 56.72 91 GLU A C 1
ATOM 723 O O . GLU A 1 91 ? 8.625 16.274 10.657 1.00 56.72 91 GLU A O 1
ATOM 728 N N . VAL A 1 92 ? 9.431 15.809 8.597 1.00 46.44 92 VAL A N 1
ATOM 729 C CA . VAL A 1 92 ? 10.726 16.494 8.762 1.00 46.44 92 VAL A CA 1
ATOM 730 C C . VAL A 1 92 ? 10.535 18.000 8.656 1.00 46.44 92 VAL A C 1
ATOM 732 O O . VAL A 1 92 ? 9.825 18.419 7.714 1.00 46.44 92 VAL A O 1
#

pLDDT: mean 78.48, std 13.0, range [43.22, 92.19]

Foldseek 3Di:
DPPPPCPVVNVVVVVVVVVVVVVVVPPPPPVAAAEDEDAQDDDPDPDDPVVVSVVVVVVVQVVQCPPVNHDYDDPVVNVVVVVVDPDDPDDD

Radius of gyration: 27.16 Å; chains: 1; bounding box: 46×27×79 Å